Protein AF-A0A969F588-F1 (afdb_monomer_lite)

Secondary structure (DSSP, 8-state):
---HHHHHHHHHHHHHHTHHHH-TTSSS--TTGGG-SSPPP-GGGTGGGGS-HHHHHHHHHH--TTSS----TTTS-HHHHHHHHHHHHHHHHHHHTS--

Foldseek 3Di:
DDDPVLLVLLLVLCVVQPCQQQNSLRQRPHVCQVVWPPGRDGLQVCPLVVDDLVVQLCCQQDNDPPTPGHHCVVPDPSSSSSSNSSNSNVSNVVSVVPDD

Radius of gyration: 12.55 Å; chains: 1; bounding box: 24×38×35 Å

pLDDT: mean 88.88, std 12.52, range [34.53, 97.5]

Sequence (100 aa):
MPDVESIAIGKELFTENCVPCHGPLGQGDGPTAASLYPPPANFASGHTATHPDGDLYYWILNGVPDTQMPPFADKVSKEEAWHLVNYVRRLSVQSSAASP

Structure (mmCIF, N/CA/C/O backbone):
data_AF-A0A969F588-F1
#
_entry.id   AF-A0A969F588-F1
#
loop_
_atom_site.group_PDB
_atom_site.id
_atom_site.type_symbol
_atom_site.label_atom_id
_atom_site.label_alt_id
_atom_site.label_comp_id
_atom_site.label_asym_id
_atom_site.label_entity_id
_atom_site.label_seq_id
_ato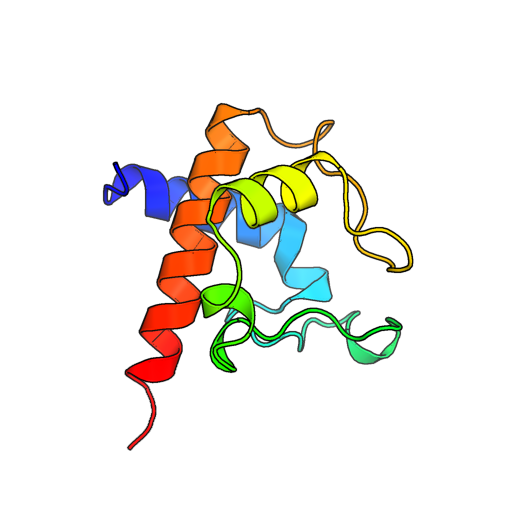m_site.pdbx_PDB_ins_code
_atom_site.Cartn_x
_atom_site.Cartn_y
_atom_site.Cartn_z
_atom_site.occupancy
_atom_site.B_iso_or_equiv
_atom_site.auth_seq_id
_atom_site.auth_comp_id
_atom_site.auth_asym_id
_atom_site.auth_atom_id
_atom_site.pdbx_PDB_model_num
ATOM 1 N N . MET A 1 1 ? -1.801 2.109 17.704 1.00 50.88 1 MET A N 1
ATOM 2 C CA . MET A 1 1 ? -1.360 0.693 17.753 1.00 50.88 1 MET A CA 1
ATOM 3 C C . MET A 1 1 ? -2.261 -0.092 16.816 1.00 50.88 1 MET A C 1
ATOM 5 O O . MET A 1 1 ? -3.375 0.366 16.611 1.00 50.88 1 MET A O 1
ATOM 9 N N . PRO A 1 2 ? -1.823 -1.209 16.220 1.00 70.25 2 PRO A N 1
ATOM 10 C CA . PRO A 1 2 ? -2.738 -2.067 15.480 1.00 70.25 2 PRO A CA 1
ATOM 11 C C . PRO A 1 2 ? -3.730 -2.694 16.465 1.00 70.25 2 PRO A C 1
ATOM 13 O O . PRO A 1 2 ? -3.383 -3.599 17.221 1.00 70.25 2 PRO A O 1
ATOM 16 N N . ASP A 1 3 ? -4.948 -2.176 16.486 1.00 86.56 3 ASP A N 1
ATOM 17 C CA . ASP A 1 3 ? -6.097 -2.785 17.146 1.00 86.56 3 ASP A CA 1
ATOM 18 C C . ASP A 1 3 ? -7.045 -3.401 16.100 1.00 86.56 3 ASP A C 1
ATOM 20 O O . ASP A 1 3 ? -6.822 -3.320 14.887 1.00 86.56 3 ASP A O 1
ATOM 24 N N . VAL A 1 4 ? -8.076 -4.100 16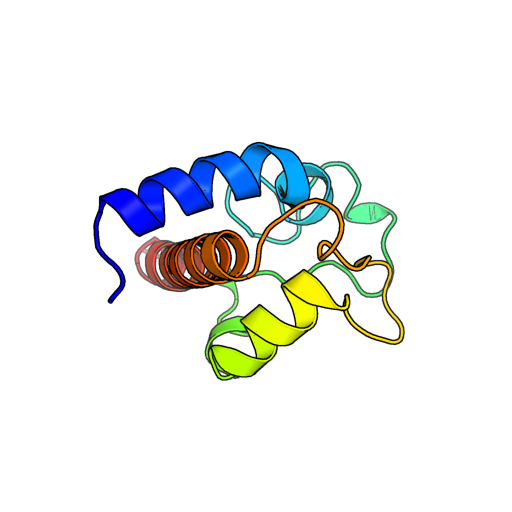.575 1.00 90.06 4 VAL A N 1
ATOM 25 C CA . VAL A 1 4 ? -9.014 -4.837 15.714 1.00 90.06 4 VAL A CA 1
ATOM 26 C C . VAL A 1 4 ? -9.779 -3.897 14.779 1.00 90.06 4 VAL A C 1
ATOM 28 O O . VAL A 1 4 ? -10.036 -4.266 13.635 1.00 90.06 4 VAL A O 1
ATOM 31 N N . GLU A 1 5 ? -10.102 -2.691 15.243 1.00 94.06 5 GLU A N 1
ATOM 32 C CA . GLU A 1 5 ? -10.810 -1.677 14.462 1.00 94.06 5 GLU A CA 1
ATOM 33 C C . GLU A 1 5 ? -9.924 -1.166 13.323 1.00 94.06 5 GLU A C 1
ATOM 35 O O . GLU A 1 5 ? -10.328 -1.187 12.162 1.00 94.06 5 GLU A O 1
ATOM 40 N N . SER A 1 6 ? -8.664 -0.853 13.622 1.00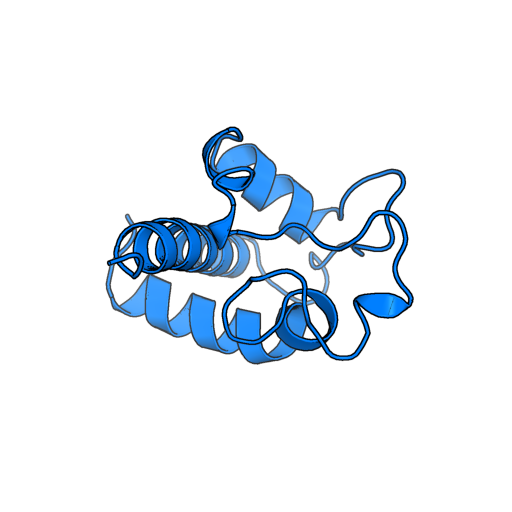 94.81 6 SER A N 1
ATOM 41 C CA . SER A 1 6 ? -7.669 -0.443 12.629 1.00 94.81 6 SER A CA 1
ATOM 42 C C . SER A 1 6 ? -7.474 -1.478 11.512 1.00 94.81 6 SER A C 1
ATOM 44 O O . SER A 1 6 ? -7.386 -1.130 10.334 1.00 94.81 6 SER A O 1
ATOM 46 N N . ILE A 1 7 ? -7.452 -2.770 11.858 1.00 94.75 7 ILE A N 1
ATOM 47 C CA . ILE A 1 7 ? -7.357 -3.863 10.877 1.00 94.75 7 ILE A CA 1
ATOM 48 C C . ILE A 1 7 ? -8.643 -3.977 10.043 1.00 94.75 7 ILE A C 1
ATOM 50 O O . ILE A 1 7 ? -8.560 -4.265 8.848 1.00 94.75 7 ILE A O 1
ATOM 54 N N . ALA A 1 8 ? -9.816 -3.771 10.648 1.00 95.44 8 ALA A N 1
ATOM 55 C CA . ALA A 1 8 ? -11.098 -3.827 9.948 1.00 95.44 8 ALA A CA 1
ATOM 56 C C . ALA A 1 8 ? -11.230 -2.694 8.920 1.00 95.44 8 ALA A C 1
ATOM 58 O O . ALA A 1 8 ? -11.500 -2.973 7.753 1.00 95.44 8 ALA A O 1
ATOM 59 N N . ILE A 1 9 ? -10.920 -1.455 9.315 1.00 96.50 9 ILE A N 1
ATOM 60 C CA . ILE A 1 9 ? -10.902 -0.293 8.413 1.00 96.50 9 ILE A CA 1
ATOM 61 C C . ILE A 1 9 ? -9.891 -0.520 7.283 1.00 96.50 9 ILE A C 1
ATOM 63 O O . ILE A 1 9 ? -10.205 -0.363 6.104 1.00 96.50 9 ILE A O 1
ATOM 67 N N . GLY A 1 10 ? -8.680 -0.977 7.622 1.00 96.38 10 GLY A N 1
ATOM 68 C CA . GLY A 1 10 ? -7.649 -1.277 6.631 1.00 96.38 10 GLY A CA 1
ATOM 69 C C . GLY A 1 10 ? -8.079 -2.343 5.619 1.00 96.38 10 GLY A C 1
ATOM 70 O O . GLY A 1 10 ? -7.745 -2.234 4.442 1.00 96.38 10 GLY A O 1
ATOM 71 N N . LYS A 1 11 ? -8.858 -3.348 6.040 1.00 96.19 11 LYS A N 1
ATOM 72 C CA . LYS A 1 11 ? -9.407 -4.377 5.146 1.00 96.19 11 LYS A CA 1
ATOM 73 C C . LYS A 1 11 ? -10.399 -3.804 4.136 1.00 96.19 11 LYS A C 1
ATOM 75 O O . LYS A 1 11 ? -10.357 -4.199 2.968 1.00 96.19 11 LYS A O 1
ATOM 80 N N . GLU A 1 12 ? -11.295 -2.925 4.574 1.00 97.19 12 GLU A N 1
ATOM 81 C CA . GLU A 1 12 ? -12.289 -2.288 3.702 1.00 97.19 12 GLU A CA 1
ATOM 82 C C . GLU A 1 12 ? -11.589 -1.429 2.646 1.00 97.19 12 GLU A C 1
ATOM 84 O O . GLU A 1 12 ? -11.716 -1.698 1.450 1.00 97.19 12 GLU A O 1
ATOM 89 N N . LEU A 1 13 ? -10.709 -0.528 3.087 1.00 97.38 13 LEU A N 1
ATOM 90 C CA . LEU A 1 13 ? -9.907 0.320 2.203 1.00 97.38 13 LEU A CA 1
ATOM 91 C C . LEU A 1 13 ? -9.067 -0.495 1.212 1.00 97.38 13 LEU A C 1
ATOM 93 O O . LEU A 1 13 ? -8.971 -0.143 0.033 1.00 97.38 13 LEU A O 1
ATOM 97 N N . PHE A 1 14 ? -8.466 -1.597 1.670 1.00 96.62 14 PHE A N 1
ATOM 98 C CA . PHE A 1 14 ? -7.670 -2.481 0.822 1.00 96.62 14 PHE A CA 1
ATOM 99 C C . PHE A 1 14 ? -8.525 -3.166 -0.247 1.00 96.62 14 PHE A C 1
ATOM 101 O O . PHE A 1 14 ? -8.097 -3.299 -1.396 1.00 96.62 14 PHE A O 1
ATOM 108 N N . THR A 1 15 ? -9.738 -3.582 0.120 1.00 96.12 15 THR A N 1
ATOM 109 C CA . THR A 1 15 ? -10.690 -4.219 -0.797 1.00 96.12 15 THR A CA 1
ATOM 110 C C . THR A 1 15 ? -11.087 -3.272 -1.924 1.00 96.12 15 THR A C 1
ATOM 112 O O . THR A 1 15 ? -11.122 -3.679 -3.083 1.00 96.12 15 THR A O 1
ATOM 115 N N . GLU A 1 16 ? -11.317 -2.003 -1.597 1.00 95.62 16 GLU A N 1
ATOM 116 C CA . GLU A 1 16 ? -11.720 -0.979 -2.561 1.00 95.62 16 GLU A CA 1
ATOM 117 C C . GLU A 1 16 ? -10.576 -0.532 -3.479 1.00 95.62 16 GLU A C 1
ATOM 119 O O . GLU A 1 16 ? -10.784 -0.311 -4.673 1.00 95.62 16 GLU A O 1
ATOM 124 N N . ASN A 1 17 ? -9.361 -0.401 -2.937 1.00 95.62 17 ASN A N 1
ATOM 125 C CA . ASN A 1 17 ? -8.277 0.310 -3.619 1.00 95.62 17 ASN A CA 1
ATOM 126 C C . ASN A 1 17 ? -7.132 -0.587 -4.105 1.00 95.62 17 ASN A C 1
ATOM 128 O O . ASN A 1 17 ? -6.465 -0.246 -5.082 1.00 95.62 17 ASN A O 1
ATOM 132 N N . CYS A 1 18 ? -6.875 -1.714 -3.440 1.00 95.75 18 CYS A N 1
ATOM 133 C CA . CYS A 1 18 ? -5.625 -2.466 -3.596 1.00 95.75 18 CYS A CA 1
ATOM 134 C C . CYS A 1 18 ? -5.823 -3.855 -4.219 1.00 95.75 18 CYS A C 1
ATOM 136 O O . CYS A 1 18 ? -4.941 -4.339 -4.932 1.00 95.75 18 CYS A O 1
ATOM 138 N N . VAL A 1 19 ? -6.981 -4.486 -3.994 1.00 96.12 19 VAL A N 1
ATOM 139 C CA . VAL A 1 19 ? -7.312 -5.831 -4.504 1.00 96.12 19 VAL A CA 1
ATOM 140 C C . VAL A 1 19 ? -7.165 -5.994 -6.019 1.00 96.12 19 VAL A C 1
ATOM 142 O O . VAL A 1 19 ? -6.668 -7.049 -6.421 1.00 96.12 19 VAL A O 1
ATOM 145 N N . PRO A 1 20 ? -7.519 -5.014 -6.877 1.00 94.81 20 PRO A N 1
ATOM 146 C CA . PRO A 1 20 ? -7.370 -5.183 -8.322 1.00 94.81 20 PRO A CA 1
ATOM 147 C C . PRO A 1 20 ? -5.950 -5.577 -8.757 1.00 94.81 20 PRO A C 1
ATOM 149 O O . PRO A 1 20 ? -5.808 -6.364 -9.691 1.00 94.81 20 PRO A O 1
ATOM 152 N N . CYS A 1 21 ? -4.923 -5.100 -8.043 1.00 95.25 21 CYS A N 1
ATOM 153 C CA . CYS A 1 21 ? -3.519 -5.403 -8.325 1.00 95.25 21 CYS A CA 1
ATOM 154 C C . CYS A 1 21 ? -2.944 -6.460 -7.367 1.00 95.25 21 CYS A C 1
ATOM 156 O O . CYS A 1 21 ? -2.281 -7.395 -7.802 1.00 95.25 21 CYS A O 1
ATOM 158 N N . HIS A 1 22 ? -3.189 -6.339 -6.059 1.00 94.44 22 HIS A N 1
ATOM 159 C CA . HIS A 1 22 ? -2.550 -7.195 -5.050 1.00 94.44 22 HIS A CA 1
ATOM 160 C C . HIS A 1 22 ? -3.324 -8.480 -4.722 1.00 94.44 22 HIS A C 1
ATOM 162 O O . HIS A 1 22 ? -2.772 -9.353 -4.054 1.00 94.44 22 HIS A O 1
ATOM 168 N N . GLY A 1 23 ? -4.575 -8.604 -5.174 1.00 93.69 23 GLY A N 1
ATOM 169 C CA . GLY A 1 23 ? -5.455 -9.727 -4.854 1.00 93.69 23 GLY A CA 1
ATOM 170 C C . GLY A 1 23 ? -6.023 -9.666 -3.427 1.00 93.69 23 GLY A C 1
ATOM 171 O O . GLY A 1 23 ? -5.491 -8.961 -2.567 1.00 93.69 23 GLY A O 1
ATOM 172 N N . PRO A 1 24 ? -7.110 -10.402 -3.128 1.00 91.81 24 PRO A N 1
ATOM 173 C CA . PRO A 1 24 ? -7.789 -10.361 -1.824 1.00 91.81 24 PRO A CA 1
ATOM 174 C C . PRO A 1 24 ? -6.921 -10.866 -0.665 1.00 91.81 24 PRO A C 1
ATOM 176 O O . PRO A 1 24 ? -7.124 -10.467 0.481 1.00 91.81 24 PRO A O 1
ATOM 179 N N . LEU A 1 25 ? -5.947 -11.728 -0.966 1.00 90.38 25 LEU A N 1
ATOM 180 C CA . LEU A 1 25 ? -4.997 -12.273 0.004 1.00 90.38 25 LEU A CA 1
ATOM 181 C C . LEU A 1 25 ? -3.649 -11.535 -0.001 1.00 90.38 25 LEU A C 1
ATOM 183 O O . LEU A 1 25 ? -2.748 -11.916 0.743 1.00 90.38 25 LEU A O 1
ATOM 187 N N . GLY A 1 26 ? -3.496 -10.485 -0.818 1.00 91.00 26 GLY A N 1
ATOM 188 C CA . GLY A 1 26 ? -2.249 -9.726 -0.920 1.00 91.00 26 GLY A CA 1
ATOM 189 C C . GLY A 1 26 ? -1.097 -10.509 -1.555 1.00 91.00 26 GLY A C 1
ATOM 190 O O . GLY A 1 26 ? 0.058 -10.266 -1.212 1.00 91.00 26 GLY A O 1
ATOM 191 N N . GLN A 1 27 ? -1.388 -11.470 -2.435 1.00 91.50 27 GLN A N 1
ATOM 192 C CA . GLN A 1 27 ? -0.378 -12.337 -3.051 1.00 91.50 27 GLN A CA 1
ATOM 193 C C . GLN A 1 27 ? 0.225 -11.756 -4.336 1.00 91.50 27 GLN A C 1
ATOM 195 O O . GLN A 1 27 ? 1.113 -12.367 -4.926 1.00 91.50 27 GLN A O 1
ATOM 200 N N . GLY A 1 28 ? -0.205 -10.561 -4.747 1.00 92.19 28 GLY A N 1
ATOM 201 C CA . GLY A 1 28 ? 0.241 -9.949 -5.999 1.00 92.19 28 GLY A CA 1
ATOM 202 C C . GLY A 1 28 ? -0.373 -10.616 -7.231 1.00 92.19 28 GLY A C 1
ATOM 203 O O . GLY A 1 28 ? 0.215 -10.579 -8.305 1.00 92.19 28 GLY A O 1
ATOM 204 N N . ASP A 1 29 ? -1.536 -11.245 -7.065 1.00 93.31 29 ASP A N 1
ATOM 205 C CA . ASP A 1 29 ? -2.249 -12.062 -8.051 1.00 93.31 29 ASP A CA 1
ATOM 206 C C . ASP A 1 29 ? -3.625 -11.473 -8.412 1.00 93.31 29 ASP A C 1
ATOM 208 O O . ASP A 1 29 ? -4.531 -12.181 -8.853 1.00 93.31 29 ASP A O 1
ATOM 212 N N . GLY A 1 30 ? -3.796 -10.160 -8.220 1.00 92.94 30 GLY A N 1
ATOM 213 C CA . GLY A 1 30 ? -5.017 -9.462 -8.606 1.00 92.94 30 GLY A CA 1
ATOM 214 C C . GLY A 1 30 ? -5.312 -9.590 -10.109 1.00 92.94 30 GLY A C 1
ATOM 215 O O . GLY A 1 30 ? -4.411 -9.868 -10.905 1.00 92.94 30 GLY A O 1
ATOM 216 N N . PRO A 1 31 ? -6.562 -9.354 -10.545 1.00 93.50 31 PRO A N 1
ATOM 217 C CA . PRO A 1 31 ? -6.967 -9.504 -11.945 1.00 93.50 31 PRO A CA 1
ATOM 218 C C . PRO A 1 31 ? -6.123 -8.686 -12.936 1.00 93.50 31 PRO A C 1
ATOM 220 O O . PRO A 1 31 ? -6.007 -9.079 -14.095 1.00 93.50 31 PRO A O 1
ATOM 223 N N . THR A 1 32 ? -5.525 -7.569 -12.508 1.00 92.88 32 THR A N 1
ATOM 224 C CA . THR A 1 32 ? -4.638 -6.762 -13.360 1.00 92.88 32 THR A CA 1
ATOM 225 C C . THR A 1 32 ? -3.162 -7.138 -13.228 1.00 92.88 32 THR A C 1
ATOM 227 O O . THR A 1 32 ? -2.370 -6.738 -14.080 1.00 92.88 32 THR A O 1
ATOM 230 N N . ALA A 1 33 ? -2.775 -7.931 -12.223 1.00 91.81 33 ALA A N 1
ATOM 231 C CA . ALA A 1 33 ? -1.381 -8.184 -11.860 1.00 91.81 33 ALA A CA 1
ATOM 232 C C . ALA A 1 33 ? -0.535 -8.730 -13.015 1.00 91.81 33 ALA A C 1
ATOM 234 O O . ALA A 1 33 ? 0.595 -8.291 -13.204 1.00 91.81 33 ALA A O 1
ATOM 235 N N . ALA A 1 34 ? -1.102 -9.618 -13.839 1.00 91.25 34 ALA A N 1
ATOM 236 C CA . ALA A 1 34 ? -0.415 -10.214 -14.988 1.00 91.25 34 ALA A CA 1
ATOM 237 C C . ALA A 1 34 ? 0.013 -9.193 -16.063 1.00 91.25 34 ALA A C 1
ATOM 239 O O . ALA A 1 34 ? 0.866 -9.496 -16.893 1.00 91.25 34 ALA A O 1
ATOM 240 N N . SER A 1 35 ? -0.583 -7.997 -16.061 1.00 92.19 35 SER A N 1
ATOM 241 C CA . SER A 1 35 ? -0.269 -6.906 -16.993 1.00 92.19 35 SER A CA 1
ATOM 242 C C . SER A 1 35 ? 0.678 -5.850 -16.409 1.00 92.19 35 SER A C 1
ATOM 244 O O . SER A 1 35 ? 1.097 -4.939 -17.123 1.00 92.19 35 SER A O 1
ATOM 246 N N . LEU A 1 36 ? 1.030 -5.968 -15.124 1.00 91.75 36 LEU A N 1
ATOM 247 C CA . LEU A 1 36 ? 1.859 -5.001 -14.414 1.00 91.75 36 LEU A CA 1
ATOM 248 C C . LEU A 1 36 ? 3.327 -5.446 -14.399 1.00 91.75 36 LEU A C 1
ATOM 250 O O . LEU A 1 36 ? 3.656 -6.602 -14.140 1.00 91.75 36 LEU A O 1
ATOM 254 N N . TYR A 1 37 ? 4.215 -4.494 -14.661 1.00 88.94 37 TYR A N 1
ATOM 255 C CA . TYR A 1 37 ? 5.662 -4.639 -14.583 1.00 88.94 37 TYR A CA 1
ATOM 256 C C . TYR A 1 37 ? 6.257 -3.431 -13.840 1.00 88.94 37 TYR A C 1
ATOM 258 O O . TYR A 1 37 ? 5.967 -2.296 -14.243 1.00 88.94 37 TYR A O 1
ATOM 266 N N . PRO A 1 38 ? 7.064 -3.649 -12.784 1.00 89.88 38 PRO A N 1
ATOM 267 C CA . PRO A 1 38 ? 7.274 -4.935 -12.108 1.00 89.88 38 PRO A CA 1
ATOM 268 C C . PRO A 1 38 ? 5.963 -5.496 -11.512 1.00 89.88 38 PRO A C 1
ATOM 270 O O . PRO A 1 38 ? 5.008 -4.735 -11.320 1.00 89.88 38 PRO A O 1
ATOM 273 N N . PRO A 1 39 ? 5.883 -6.816 -11.252 1.00 90.25 39 PRO A N 1
ATOM 274 C CA . PRO A 1 39 ? 4.686 -7.416 -10.675 1.00 90.25 39 PRO A CA 1
ATOM 275 C C . PRO A 1 39 ? 4.390 -6.822 -9.288 1.00 90.25 39 PRO A C 1
ATOM 277 O O . PRO A 1 39 ? 5.328 -6.459 -8.567 1.00 90.25 39 PRO A O 1
ATOM 280 N N . PRO A 1 40 ? 3.111 -6.739 -8.879 1.00 92.00 40 PRO A N 1
ATOM 281 C CA . PRO A 1 40 ? 2.752 -6.254 -7.555 1.00 92.00 40 PRO A CA 1
ATOM 282 C C . PRO A 1 40 ? 3.412 -7.094 -6.462 1.00 92.00 40 PRO A C 1
ATOM 284 O O . PRO A 1 40 ? 3.562 -8.310 -6.589 1.00 92.00 40 PRO A O 1
ATOM 287 N N . ALA A 1 41 ? 3.786 -6.444 -5.361 1.00 89.94 41 ALA A N 1
ATOM 288 C CA . ALA A 1 41 ? 4.407 -7.135 -4.243 1.00 89.94 41 ALA A CA 1
ATOM 289 C C . ALA A 1 41 ? 3.482 -8.227 -3.682 1.00 89.94 41 ALA A C 1
ATOM 291 O O . ALA A 1 41 ? 2.314 -7.976 -3.368 1.00 89.94 41 ALA A O 1
ATOM 292 N N . ASN A 1 42 ? 4.049 -9.421 -3.514 1.00 89.81 42 ASN A N 1
ATOM 293 C CA . ASN A 1 42 ? 3.433 -10.514 -2.782 1.00 89.81 42 ASN A CA 1
ATOM 294 C C . ASN A 1 42 ? 3.764 -10.371 -1.290 1.00 89.81 42 ASN A C 1
ATOM 296 O O . ASN A 1 42 ? 4.893 -10.631 -0.862 1.00 89.81 42 ASN A O 1
ATOM 300 N N . PHE A 1 43 ? 2.774 -9.995 -0.488 1.00 88.56 43 PHE A N 1
ATOM 301 C CA . PHE A 1 43 ? 2.930 -9.782 0.950 1.00 88.56 43 PHE A CA 1
ATOM 302 C C . PHE A 1 43 ? 3.137 -11.091 1.720 1.00 88.56 43 PHE A C 1
ATOM 304 O O . PHE A 1 43 ? 3.742 -11.092 2.791 1.00 88.56 43 PHE A O 1
ATOM 311 N N . ALA A 1 44 ? 2.711 -12.222 1.152 1.00 81.00 44 ALA A N 1
ATOM 312 C CA . ALA A 1 44 ? 2.952 -13.550 1.703 1.00 81.00 44 ALA A CA 1
ATOM 313 C C . ALA A 1 44 ? 4.405 -14.021 1.542 1.00 81.00 44 ALA A C 1
ATOM 315 O O . ALA A 1 44 ? 4.846 -14.890 2.287 1.00 81.00 44 ALA A O 1
ATOM 316 N N . SER A 1 45 ? 5.165 -13.443 0.604 1.00 78.25 45 SER A N 1
ATOM 31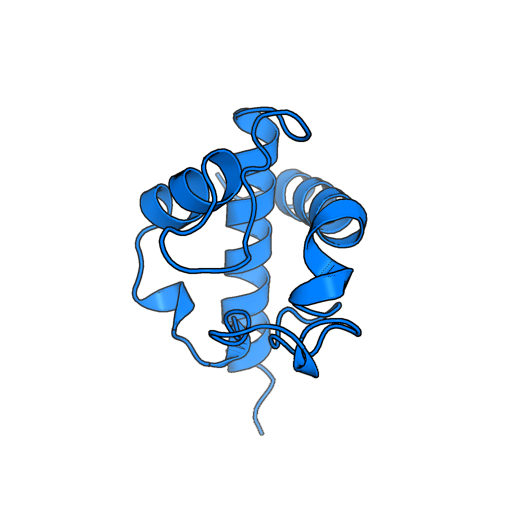7 C CA . SER A 1 45 ? 6.547 -13.864 0.319 1.00 78.25 45 SER A CA 1
ATOM 318 C C . SER A 1 45 ? 7.574 -13.392 1.358 1.00 78.25 45 SER A C 1
ATOM 320 O O . SER A 1 45 ? 8.755 -13.706 1.250 1.00 78.25 45 SER A O 1
ATOM 322 N N . GLY A 1 46 ? 7.148 -12.600 2.348 1.00 70.56 46 GLY A N 1
ATOM 323 C CA . GLY A 1 46 ? 8.032 -11.986 3.340 1.00 70.56 46 GLY A CA 1
ATOM 324 C C . GLY A 1 46 ? 8.753 -10.730 2.842 1.00 70.56 46 GLY A C 1
ATOM 325 O O . GLY A 1 46 ? 9.373 -10.046 3.650 1.00 70.56 46 GLY A O 1
ATOM 326 N N . HIS A 1 47 ? 8.628 -10.356 1.562 1.00 73.94 47 HIS A N 1
ATOM 327 C CA . HIS A 1 47 ? 9.238 -9.131 1.029 1.00 73.94 47 HIS A CA 1
ATOM 328 C C . HIS A 1 47 ? 8.757 -7.869 1.758 1.00 73.94 47 HIS A C 1
ATOM 330 O O . HIS A 1 47 ? 9.547 -7.002 2.106 1.00 73.94 47 HIS A O 1
ATOM 336 N N . THR A 1 48 ? 7.469 -7.768 2.081 1.00 73.44 48 THR A N 1
ATOM 337 C CA . THR A 1 48 ? 6.965 -6.644 2.886 1.00 73.44 48 THR A CA 1
ATOM 338 C C . THR A 1 48 ? 7.553 -6.604 4.286 1.00 73.44 48 THR A C 1
ATOM 340 O O . THR A 1 48 ? 7.676 -5.521 4.851 1.00 73.44 48 THR A O 1
ATOM 343 N N . ALA A 1 49 ? 7.952 -7.745 4.855 1.00 73.56 49 ALA A N 1
ATOM 344 C CA . ALA A 1 49 ? 8.585 -7.804 6.170 1.00 73.56 49 ALA A CA 1
ATOM 345 C C . ALA A 1 49 ? 9.997 -7.192 6.188 1.00 73.56 49 ALA A C 1
ATOM 347 O O . ALA A 1 49 ? 10.477 -6.854 7.266 1.00 73.56 49 ALA A O 1
ATOM 348 N N . THR A 1 50 ? 10.648 -7.009 5.031 1.00 81.38 50 THR A N 1
ATOM 349 C CA . THR A 1 50 ? 11.992 -6.407 4.961 1.00 81.38 50 THR A CA 1
ATOM 350 C C . THR A 1 50 ? 11.979 -4.883 4.991 1.00 81.38 50 THR A C 1
ATOM 352 O O . THR A 1 50 ? 13.029 -4.277 5.182 1.00 81.38 50 THR A O 1
ATOM 355 N N . HIS A 1 51 ? 10.814 -4.261 4.801 1.00 88.00 51 HIS A N 1
ATOM 356 C CA . HIS A 1 51 ? 10.664 -2.807 4.790 1.00 88.00 51 HIS A CA 1
ATOM 357 C C . HIS A 1 51 ? 10.035 -2.327 6.098 1.00 88.00 51 HIS A C 1
ATOM 359 O O . HIS A 1 51 ? 9.153 -3.017 6.609 1.00 88.00 51 HIS A O 1
ATOM 365 N N . PRO A 1 52 ? 10.441 -1.179 6.664 1.00 92.81 52 PRO A N 1
ATOM 366 C CA .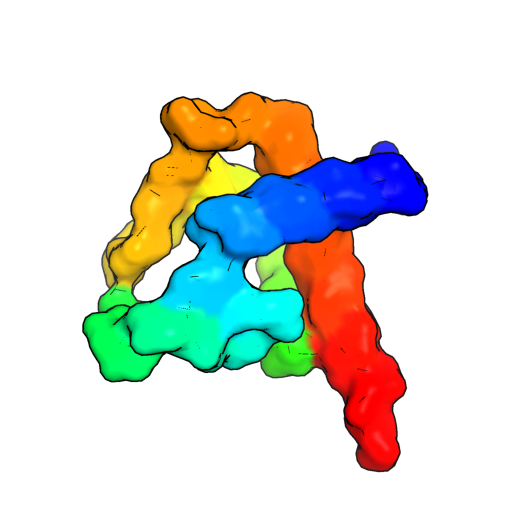 PRO A 1 52 ? 9.792 -0.568 7.822 1.00 92.81 52 PRO A CA 1
ATOM 367 C C . PRO A 1 52 ? 8.374 -0.070 7.499 1.00 92.81 52 PRO A C 1
ATOM 369 O O . PRO A 1 52 ? 8.028 0.192 6.350 1.00 92.81 52 PRO A O 1
ATOM 372 N N . ASP A 1 53 ? 7.542 0.107 8.530 1.00 93.62 53 ASP A N 1
ATOM 373 C CA . ASP A 1 53 ? 6.154 0.578 8.364 1.00 93.62 53 ASP A CA 1
ATOM 374 C C . ASP A 1 53 ? 6.065 1.948 7.677 1.00 93.62 53 ASP A C 1
ATOM 376 O O . ASP A 1 53 ? 5.135 2.201 6.912 1.00 93.62 53 ASP A O 1
ATOM 380 N N . GLY A 1 54 ? 7.051 2.816 7.922 1.00 95.06 54 GLY A N 1
ATOM 381 C CA . GLY A 1 54 ? 7.139 4.134 7.296 1.00 95.06 54 GLY A CA 1
ATOM 382 C C . GLY A 1 54 ? 7.306 4.078 5.776 1.00 95.06 54 GLY A C 1
ATOM 383 O O . GLY A 1 54 ? 6.754 4.933 5.087 1.00 95.06 54 GLY A O 1
ATOM 384 N N . ASP A 1 55 ? 7.983 3.055 5.250 1.00 94.69 55 ASP A N 1
ATOM 385 C CA . ASP A 1 55 ? 8.153 2.883 3.804 1.00 94.69 55 ASP A CA 1
ATOM 386 C C . ASP A 1 55 ? 6.836 2.439 3.167 1.00 94.69 55 ASP A C 1
ATOM 388 O O . ASP A 1 55 ? 6.410 3.006 2.163 1.00 94.69 55 ASP A O 1
ATOM 392 N N . LEU A 1 56 ? 6.125 1.504 3.809 1.00 94.06 56 LEU A N 1
ATOM 393 C CA . LEU A 1 56 ? 4.789 1.086 3.372 1.00 94.06 56 LEU A CA 1
ATOM 394 C C . LEU A 1 56 ? 3.815 2.271 3.365 1.00 94.06 56 LEU A C 1
ATOM 396 O O . LEU A 1 56 ? 3.105 2.485 2.384 1.00 94.06 56 LEU A O 1
ATOM 400 N N . TYR A 1 57 ? 3.817 3.068 4.435 1.00 96.75 57 TYR A N 1
ATOM 401 C CA . TYR A 1 57 ? 3.024 4.291 4.538 1.00 96.75 57 TYR A CA 1
ATOM 402 C C . TYR A 1 57 ? 3.361 5.281 3.415 1.00 96.75 57 TYR A C 1
ATOM 404 O O . TYR A 1 57 ? 2.467 5.826 2.761 1.00 96.75 57 TYR A O 1
ATOM 412 N N . TYR A 1 58 ? 4.654 5.498 3.166 1.00 96.69 58 TYR A N 1
ATOM 413 C CA . TYR A 1 58 ? 5.117 6.403 2.124 1.00 96.69 58 TYR A CA 1
ATOM 414 C C . TYR A 1 58 ? 4.668 5.937 0.736 1.00 96.69 58 TYR A C 1
ATOM 416 O O . TYR A 1 58 ? 4.144 6.748 -0.025 1.00 96.69 58 TYR A O 1
ATOM 424 N N . TRP A 1 59 ? 4.806 4.650 0.420 1.00 95.94 59 TRP A N 1
ATOM 425 C CA . TRP A 1 59 ? 4.402 4.097 -0.872 1.00 95.94 59 TRP A CA 1
ATOM 426 C C . TRP A 1 59 ? 2.896 4.080 -1.086 1.00 95.94 59 TRP A C 1
ATOM 428 O O . TRP A 1 59 ? 2.446 4.308 -2.203 1.00 95.94 59 TRP A O 1
ATOM 438 N N . ILE A 1 60 ? 2.097 3.865 -0.039 1.00 96.00 60 ILE A N 1
ATOM 439 C CA . ILE A 1 60 ? 0.638 3.986 -0.148 1.00 96.00 60 ILE A CA 1
ATOM 440 C C . ILE A 1 60 ? 0.270 5.408 -0.578 1.00 96.00 60 ILE A C 1
ATOM 442 O O . ILE A 1 60 ? -0.500 5.599 -1.516 1.00 96.00 60 ILE A O 1
ATOM 446 N N . LEU A 1 61 ? 0.852 6.425 0.056 1.00 97.50 61 LEU A N 1
ATOM 447 C CA . LEU A 1 61 ? 0.498 7.809 -0.252 1.00 97.50 61 LEU A CA 1
ATOM 448 C C . LEU A 1 61 ? 1.085 8.300 -1.579 1.00 97.50 61 LEU A C 1
ATOM 450 O O . LEU A 1 61 ? 0.396 9.001 -2.315 1.00 97.50 61 LEU A O 1
ATOM 454 N N . ASN A 1 62 ? 2.325 7.930 -1.893 1.00 97.25 62 ASN A N 1
ATOM 455 C CA . ASN A 1 62 ? 3.087 8.524 -2.996 1.00 97.25 62 ASN A CA 1
ATOM 456 C C . ASN A 1 62 ? 3.241 7.600 -4.214 1.00 97.25 62 ASN A C 1
ATOM 458 O O . ASN A 1 62 ? 3.733 8.038 -5.252 1.00 97.25 62 ASN A O 1
ATOM 462 N N . GLY A 1 63 ? 2.809 6.345 -4.108 1.00 95.38 63 GLY A N 1
ATOM 463 C CA . GLY A 1 63 ? 3.114 5.307 -5.082 1.00 95.38 63 GLY A CA 1
ATOM 464 C C . GLY A 1 63 ? 4.540 4.782 -4.922 1.00 95.38 63 GLY A C 1
ATOM 465 O O . GLY A 1 63 ? 5.315 5.237 -4.073 1.00 95.38 63 GLY A O 1
ATOM 466 N N . VAL A 1 64 ? 4.894 3.808 -5.758 1.00 94.19 64 VAL A N 1
ATOM 467 C CA . VAL A 1 64 ? 6.258 3.264 -5.815 1.00 94.19 64 VAL A CA 1
ATOM 468 C C . VAL A 1 64 ? 6.897 3.717 -7.130 1.00 94.19 64 VAL A C 1
ATOM 470 O O . VAL A 1 64 ? 6.376 3.360 -8.193 1.00 94.19 64 VAL A O 1
ATOM 473 N N . PRO A 1 65 ? 8.001 4.490 -7.087 1.00 91.75 65 PRO A N 1
ATOM 474 C CA . PRO A 1 65 ? 8.723 4.917 -8.284 1.00 91.75 65 PRO A CA 1
ATOM 475 C C . PRO A 1 65 ? 9.096 3.740 -9.189 1.00 91.75 65 PRO A C 1
ATOM 477 O O . PRO A 1 65 ? 9.353 2.642 -8.703 1.00 91.75 65 PRO A O 1
ATOM 480 N N . ASP A 1 66 ? 9.117 3.977 -10.502 1.00 91.19 66 ASP A N 1
ATOM 481 C CA . ASP A 1 66 ? 9.424 2.966 -11.528 1.00 91.19 66 ASP A CA 1
ATOM 482 C C . ASP A 1 66 ? 8.482 1.744 -11.524 1.00 91.19 66 ASP A C 1
ATOM 484 O O . ASP A 1 66 ? 8.808 0.676 -12.047 1.00 91.19 66 ASP A O 1
ATOM 488 N N . THR A 1 67 ? 7.275 1.907 -10.968 1.00 91.94 67 THR A N 1
ATOM 489 C CA . THR A 1 67 ? 6.207 0.903 -11.008 1.00 91.94 67 THR A CA 1
ATOM 490 C C . THR A 1 67 ? 4.875 1.495 -11.453 1.00 91.94 67 THR A C 1
ATOM 492 O O . THR A 1 67 ? 4.722 2.701 -11.633 1.00 91.94 67 THR A O 1
ATOM 495 N N . GLN A 1 68 ? 3.883 0.622 -11.605 1.00 93.62 68 GLN A N 1
ATOM 496 C CA . GLN A 1 68 ? 2.503 1.001 -11.899 1.00 93.62 68 GLN A CA 1
ATOM 497 C C . GLN A 1 68 ? 1.651 1.181 -10.635 1.00 93.62 68 GLN A C 1
ATOM 499 O O . GLN A 1 68 ? 0.432 1.274 -10.742 1.00 93.62 68 GLN A O 1
ATOM 504 N N . MET A 1 69 ? 2.260 1.221 -9.442 1.00 95.56 69 MET A N 1
ATOM 505 C CA . MET A 1 69 ? 1.553 1.535 -8.201 1.00 95.56 69 MET A CA 1
ATOM 506 C C . MET A 1 69 ? 1.369 3.059 -8.083 1.00 95.56 69 MET A C 1
ATOM 508 O O . MET A 1 69 ? 2.353 3.761 -7.834 1.00 95.56 69 MET A O 1
ATOM 512 N N . PRO A 1 70 ? 0.140 3.586 -8.258 1.00 94.69 70 PRO A N 1
ATOM 513 C CA . PRO A 1 70 ? -0.108 5.020 -8.202 1.00 94.69 70 PRO A CA 1
ATOM 514 C C . PRO A 1 70 ? -0.089 5.538 -6.754 1.00 94.69 70 PRO A C 1
ATOM 516 O O . PRO A 1 70 ? -0.229 4.749 -5.816 1.00 94.69 70 PRO A O 1
ATOM 519 N N . PRO A 1 71 ? 0.023 6.862 -6.555 1.00 96.50 71 PRO A N 1
ATOM 520 C CA . PRO A 1 71 ? -0.259 7.477 -5.264 1.00 96.50 71 PRO A CA 1
ATOM 521 C C . PRO A 1 71 ? -1.736 7.316 -4.887 1.00 96.50 71 PRO A C 1
ATOM 523 O O . PRO A 1 71 ? -2.624 7.491 -5.723 1.00 96.50 71 PRO A O 1
ATOM 526 N N . PHE A 1 72 ? -2.004 7.040 -3.610 1.00 96.62 72 PHE A N 1
ATOM 527 C CA . PHE A 1 72 ? -3.360 7.010 -3.052 1.00 96.62 72 PHE A CA 1
ATOM 528 C C . PHE A 1 72 ? -3.654 8.191 -2.120 1.00 96.62 72 PHE A C 1
ATOM 530 O O . PHE A 1 72 ? -4.722 8.220 -1.518 1.00 96.62 72 PHE A O 1
ATOM 537 N N . ALA A 1 73 ? -2.774 9.194 -2.025 1.00 94.81 73 ALA A N 1
ATOM 538 C CA . ALA A 1 73 ? -2.990 10.371 -1.174 1.00 94.81 73 ALA A CA 1
ATOM 539 C C . ALA A 1 73 ? -4.284 11.160 -1.477 1.00 94.81 73 ALA A C 1
ATOM 541 O O . ALA A 1 73 ? -4.790 11.844 -0.592 1.00 94.81 73 ALA A O 1
ATOM 542 N N . ASP A 1 74 ? -4.837 11.038 -2.690 1.00 94.81 74 ASP A N 1
ATOM 543 C CA . ASP A 1 74 ? -6.120 11.653 -3.072 1.00 94.81 74 ASP A CA 1
ATOM 544 C C . ASP A 1 74 ? -7.343 10.776 -2.740 1.00 94.81 74 ASP A C 1
ATOM 546 O O . ASP A 1 74 ? -8.483 11.216 -2.884 1.00 94.81 74 ASP A O 1
ATOM 550 N N . LYS A 1 75 ? -7.121 9.518 -2.337 1.00 94.44 75 LYS A N 1
ATOM 551 C CA . LYS A 1 75 ? -8.168 8.524 -2.047 1.00 94.44 75 LYS A CA 1
ATOM 552 C C . LYS A 1 75 ? -8.225 8.110 -0.584 1.00 94.44 75 LYS A C 1
ATOM 554 O O . LYS A 1 75 ? -9.281 7.690 -0.132 1.00 94.44 75 LYS A O 1
ATOM 559 N N . VAL A 1 76 ? -7.104 8.198 0.128 1.00 95.56 76 VAL A N 1
ATOM 560 C CA . VAL A 1 76 ? -7.009 7.852 1.546 1.00 95.56 76 VAL A CA 1
ATOM 561 C C . VAL A 1 76 ? -6.317 8.965 2.317 1.00 95.56 76 VAL A C 1
ATOM 563 O O . VAL A 1 76 ? -5.317 9.539 1.882 1.00 95.56 76 VAL A O 1
ATOM 566 N N . SER A 1 77 ? -6.846 9.268 3.494 1.00 96.75 77 SER A N 1
ATOM 567 C CA . SER A 1 77 ? -6.227 10.164 4.459 1.00 96.75 77 SER A CA 1
ATOM 568 C C . SER A 1 77 ? -4.960 9.550 5.062 1.00 96.75 77 SER A C 1
ATOM 570 O O . SER A 1 77 ? -4.680 8.353 4.963 1.00 96.75 77 SER A O 1
ATOM 572 N N . LYS A 1 78 ? -4.175 10.382 5.753 1.00 95.94 78 LYS A N 1
ATOM 573 C CA . LYS A 1 78 ? -2.970 9.929 6.466 1.00 95.94 78 LYS A CA 1
ATOM 574 C C . LYS A 1 78 ? -3.290 8.901 7.555 1.00 95.94 78 LYS A C 1
ATOM 576 O O . LYS A 1 78 ? -2.475 8.031 7.826 1.00 95.94 78 LYS A O 1
ATOM 581 N N . GLU A 1 79 ? -4.451 8.999 8.188 1.00 96.06 79 GLU A N 1
ATOM 582 C CA . GLU A 1 79 ? -4.879 8.041 9.209 1.00 96.06 79 GLU A CA 1
ATOM 583 C C . GLU A 1 79 ? -5.287 6.705 8.576 1.00 96.06 79 GLU A C 1
ATOM 585 O O . GLU A 1 79 ? -4.796 5.647 8.968 1.00 96.06 79 GLU A O 1
ATOM 590 N N . GLU A 1 80 ? -6.062 6.759 7.495 1.00 96.88 80 GLU A N 1
ATOM 591 C CA . GLU A 1 80 ? -6.448 5.590 6.698 1.00 96.88 80 GLU A CA 1
ATOM 592 C C . GLU A 1 80 ? -5.245 4.859 6.091 1.00 96.88 80 GLU A C 1
ATOM 594 O O . GLU A 1 80 ? -5.216 3.627 6.051 1.00 96.88 80 GLU A O 1
ATOM 599 N N . ALA A 1 81 ? -4.197 5.588 5.702 1.00 97.31 81 ALA A N 1
ATOM 600 C CA . ALA A 1 81 ? -2.941 4.985 5.271 1.00 97.31 81 ALA A CA 1
ATOM 601 C C . ALA A 1 81 ? -2.295 4.132 6.380 1.00 97.31 81 ALA A C 1
ATOM 603 O O . ALA A 1 81 ? -1.765 3.060 6.092 1.00 97.31 81 ALA A O 1
ATOM 604 N N . TRP A 1 82 ? -2.385 4.533 7.654 1.00 97.00 82 TRP A N 1
ATOM 605 C CA . TRP A 1 82 ? -1.908 3.699 8.764 1.00 97.00 82 TRP A CA 1
ATOM 606 C C . TRP A 1 82 ? -2.779 2.459 8.985 1.00 97.00 82 TRP A C 1
ATOM 608 O O . TRP A 1 82 ? -2.241 1.390 9.283 1.00 97.00 82 TRP A O 1
ATOM 618 N N . HIS A 1 83 ? -4.097 2.552 8.791 1.00 97.38 83 HIS A N 1
ATOM 619 C CA . HIS A 1 83 ? -4.983 1.382 8.803 1.00 97.38 83 HIS A CA 1
ATOM 620 C C . HIS A 1 83 ? -4.606 0.380 7.701 1.00 97.38 83 HIS A C 1
ATOM 622 O O . HIS A 1 83 ? -4.475 -0.819 7.968 1.00 97.38 83 HIS A O 1
ATOM 628 N N . LEU A 1 84 ? -4.317 0.867 6.490 1.00 96.38 84 LEU A N 1
ATOM 629 C CA . LEU A 1 84 ? -3.811 0.047 5.386 1.00 96.38 84 LEU A CA 1
ATOM 630 C C . LEU A 1 84 ? -2.477 -0.632 5.727 1.00 96.38 84 LEU A C 1
ATOM 632 O O . LEU A 1 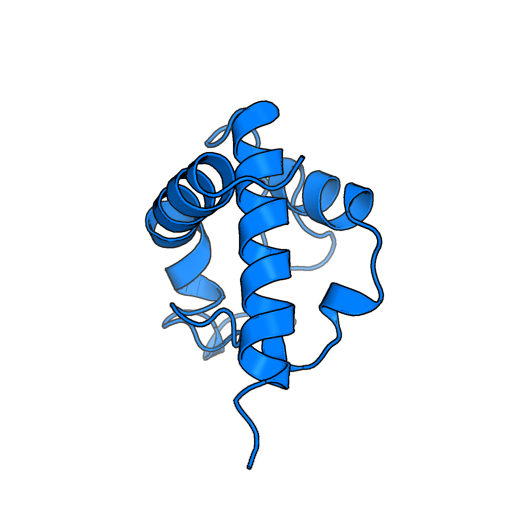84 ? -2.343 -1.836 5.511 1.00 96.38 84 LEU A O 1
ATOM 636 N N . VAL A 1 85 ? -1.513 0.090 6.312 1.00 95.50 85 VAL A N 1
ATOM 637 C CA . VAL A 1 85 ? -0.231 -0.496 6.753 1.00 95.50 85 VAL A CA 1
ATOM 638 C C . VAL A 1 85 ? -0.460 -1.635 7.747 1.00 95.50 85 VAL A C 1
ATOM 640 O O . VAL A 1 85 ? 0.081 -2.730 7.570 1.00 95.50 85 VAL A O 1
ATOM 643 N N . ASN A 1 86 ? -1.308 -1.422 8.756 1.00 94.50 86 ASN A N 1
ATOM 644 C CA . ASN A 1 86 ? -1.628 -2.449 9.750 1.00 94.50 86 ASN A CA 1
ATOM 645 C C . ASN A 1 86 ? -2.268 -3.689 9.105 1.00 94.50 86 ASN A C 1
ATOM 647 O O . ASN A 1 86 ? -1.929 -4.823 9.459 1.00 94.50 86 ASN A O 1
ATOM 651 N N . TYR A 1 87 ? -3.147 -3.496 8.119 1.00 94.62 87 TYR A N 1
ATOM 652 C CA . TYR A 1 87 ? -3.761 -4.599 7.385 1.00 94.62 87 TYR A CA 1
ATOM 653 C C . TYR A 1 87 ? -2.757 -5.354 6.492 1.00 94.62 87 TYR A C 1
ATOM 655 O O . TYR A 1 87 ? -2.708 -6.585 6.527 1.00 94.62 87 TYR A O 1
ATOM 663 N N . VAL A 1 88 ? -1.876 -4.655 5.769 1.00 92.88 88 VAL A N 1
ATOM 664 C CA . VAL A 1 88 ? -0.805 -5.275 4.960 1.00 92.88 88 VAL A CA 1
ATOM 665 C C . VAL A 1 88 ? 0.148 -6.099 5.835 1.00 92.88 88 VAL A C 1
ATOM 667 O O . VAL A 1 88 ? 0.527 -7.224 5.482 1.00 92.88 88 VAL A O 1
ATOM 670 N N . ARG A 1 89 ? 0.490 -5.600 7.029 1.00 90.88 89 ARG A N 1
ATOM 671 C CA . ARG A 1 89 ? 1.258 -6.364 8.025 1.00 90.88 89 ARG A CA 1
ATOM 672 C C . ARG A 1 89 ? 0.527 -7.614 8.472 1.00 90.88 89 ARG A C 1
ATOM 674 O O . ARG A 1 89 ? 1.121 -8.693 8.516 1.00 90.88 89 ARG A O 1
ATOM 681 N N . ARG A 1 90 ? -0.773 -7.496 8.740 1.00 89.94 90 ARG A N 1
ATOM 682 C CA . ARG A 1 90 ? -1.608 -8.638 9.103 1.00 89.94 90 ARG A CA 1
ATOM 683 C C . ARG A 1 90 ? -1.600 -9.706 8.008 1.00 89.94 90 ARG A C 1
ATOM 685 O O . ARG A 1 90 ? -1.468 -10.875 8.365 1.00 89.94 90 ARG A O 1
ATOM 692 N N . LEU A 1 91 ? -1.694 -9.337 6.726 1.00 89.00 91 LEU A N 1
ATOM 693 C CA . LEU A 1 91 ? -1.617 -10.265 5.583 1.00 89.00 91 LEU A CA 1
ATOM 694 C C . LEU A 1 91 ? -0.257 -10.973 5.485 1.00 89.00 91 LEU A C 1
ATOM 696 O O . LEU A 1 91 ? -0.202 -12.179 5.232 1.00 89.00 91 LEU A O 1
ATOM 700 N N . SER A 1 92 ? 0.826 -10.245 5.768 1.00 84.88 92 SER A N 1
ATOM 701 C CA . SER A 1 92 ? 2.194 -10.783 5.743 1.00 84.88 92 SER A CA 1
ATOM 702 C C . SER A 1 92 ? 2.405 -11.874 6.809 1.00 84.88 92 SER A C 1
ATOM 704 O O . SER A 1 92 ? 3.032 -12.902 6.551 1.00 84.88 92 SER A O 1
ATOM 706 N N . VAL A 1 93 ? 1.822 -11.692 8.001 1.00 80.00 93 VAL A N 1
ATOM 707 C CA . VAL A 1 93 ? 1.888 -12.668 9.110 1.00 80.00 93 VAL A CA 1
ATOM 708 C C . VAL A 1 93 ? 0.900 -13.831 8.929 1.00 80.00 93 VAL A C 1
ATOM 710 O O . VAL A 1 93 ? 1.179 -14.967 9.298 1.00 80.00 93 VAL A O 1
ATOM 713 N N . GLN A 1 94 ? -0.281 -13.574 8.362 1.00 72.06 94 GLN A N 1
ATOM 714 C CA . GLN A 1 94 ? -1.312 -14.605 8.168 1.00 72.06 94 GLN A CA 1
ATOM 715 C C . GLN A 1 94 ? -0.879 -15.672 7.162 1.00 72.06 94 GLN A C 1
ATOM 717 O O . GLN A 1 94 ? -1.185 -16.845 7.340 1.00 72.06 94 GLN A O 1
ATOM 722 N N . SER A 1 95 ? -0.134 -15.262 6.138 1.00 60.41 95 SER A N 1
ATOM 723 C CA . SER A 1 95 ? 0.326 -16.166 5.087 1.00 60.41 95 SER A CA 1
ATOM 724 C C . SER A 1 95 ? 1.530 -17.005 5.518 1.00 60.41 95 SER A C 1
ATOM 726 O O . SER A 1 95 ? 1.649 -18.158 5.118 1.00 60.41 95 SER A O 1
ATOM 728 N N . SER A 1 96 ? 2.378 -16.473 6.404 1.00 56.28 96 SER A N 1
ATOM 729 C CA . SER A 1 96 ? 3.472 -17.235 7.023 1.00 56.28 96 SER A CA 1
ATOM 730 C C . SER A 1 96 ? 2.968 -18.279 8.031 1.00 56.28 96 SER A C 1
ATOM 732 O O . SER A 1 96 ? 3.636 -19.285 8.244 1.00 56.28 96 SER A O 1
ATOM 734 N N . ALA A 1 97 ? 1.765 -18.100 8.588 1.00 53.47 97 ALA A N 1
ATOM 735 C CA . ALA A 1 97 ? 1.088 -19.093 9.430 1.00 53.47 97 ALA A CA 1
ATOM 736 C C . ALA A 1 97 ? 0.251 -20.127 8.643 1.00 53.47 97 ALA A C 1
ATOM 738 O O . ALA A 1 97 ? -0.231 -21.089 9.236 1.00 53.47 97 ALA A O 1
ATOM 739 N N . ALA A 1 98 ? 0.055 -19.935 7.333 1.00 48.25 98 ALA A N 1
ATOM 740 C CA . ALA A 1 98 ? -0.790 -20.784 6.486 1.00 48.25 98 ALA A CA 1
ATOM 741 C C . ALA A 1 98 ? -0.008 -21.835 5.667 1.00 48.25 98 ALA A C 1
ATOM 743 O O . ALA A 1 98 ? -0.579 -22.456 4.772 1.00 48.25 98 ALA A O 1
ATOM 744 N N . SER A 1 99 ? 1.278 -22.049 5.962 1.00 34.53 99 SER A N 1
ATOM 745 C CA . SER A 1 99 ? 2.056 -23.152 5.379 1.00 34.53 99 SER A CA 1
ATOM 746 C C . SER A 1 99 ? 1.978 -24.391 6.288 1.00 34.53 99 SER A C 1
ATOM 748 O O . SER A 1 99 ? 2.284 -24.246 7.474 1.00 34.53 99 SER A O 1
ATOM 750 N N . PRO A 1 100 ? 1.557 -25.574 5.794 1.00 45.41 100 PRO A N 1
ATOM 751 C CA . PRO A 1 100 ? 1.811 -26.842 6.479 1.00 45.41 100 PRO A CA 1
ATOM 752 C C . PRO A 1 100 ? 3.302 -27.209 6.470 1.00 45.41 100 PRO A C 1
ATOM 754 O O . PRO A 1 100 ? 4.020 -26.776 5.537 1.00 45.41 100 PRO A O 1
#